Protein AF-A0A0K1PQD7-F1 (afdb_monomer_lite)

Sequence (80 aa):
MKCRGREYLRIIYGPEYTAPEHIERLRPRGLGTKRTLALREFALGLEALYRFVEREPLYRVHECVFGVLALETEPVDPRL

Radius of gyration: 17.75 Å; chains: 1; bounding box: 38×21×48 Å

Secondary structure (DSSP, 8-state):
-----HHHHHHHH-TTTTSHHHHHHHS----HHHHHHHHHHHHHHHHHHHHHHTT--HHHHHHHHHHHHHHTTS---TT-

pLDDT: mean 94.98, std 3.99, range [84.5, 98.75]

Organism: NCBI:txid1391654

Foldseek 3Di:
DDDDDPVRLCVLQNVCCVPPVNVVVVVDDDCPLVVVLVVLLVVLQVQLVVCVVVVHPPVSSVVSVVVNVVSVPDDDDPSD

InterPro domains:
  IPR032380 Polynucleotide kinase-phosphatase, ligase domain [PF16542] (1-75)

Structure (mmCIF, N/CA/C/O backbone):
data_AF-A0A0K1PQD7-F1
#
_entry.id   AF-A0A0K1PQD7-F1
#
loop_
_atom_site.group_PDB
_atom_site.id
_atom_site.type_symbol
_atom_site.label_atom_id
_atom_site.label_alt_id
_atom_site.label_comp_id
_atom_site.label_asym_id
_atom_site.label_entity_id
_atom_site.label_seq_id
_atom_site.pdbx_PDB_ins_code
_atom_site.Cartn_x
_atom_site.Cartn_y
_atom_site.Cartn_z
_atom_site.occupancy
_atom_site.B_iso_or_equiv
_atom_site.auth_seq_id
_atom_site.auth_comp_id
_atom_site.auth_asym_id
_atom_site.auth_atom_id
_atom_site.pdbx_PDB_model_num
ATOM 1 N N . MET A 1 1 ? 10.301 0.755 2.793 1.00 84.88 1 MET A N 1
ATOM 2 C CA . MET A 1 1 ? 10.865 1.158 1.479 1.00 84.88 1 MET A CA 1
ATOM 3 C C . MET A 1 1 ? 11.202 -0.099 0.694 1.00 84.88 1 MET A C 1
ATOM 5 O O . MET A 1 1 ? 11.817 -0.979 1.277 1.00 84.88 1 MET A O 1
ATOM 9 N N . LYS A 1 2 ? 10.782 -0.217 -0.575 1.00 91.88 2 LYS A N 1
ATOM 10 C CA . LYS A 1 2 ? 11.055 -1.416 -1.386 1.00 91.88 2 LYS A CA 1
ATOM 11 C C . LYS A 1 2 ? 12.233 -1.206 -2.335 1.00 91.88 2 LYS A C 1
ATOM 13 O O . LYS A 1 2 ? 12.236 -0.253 -3.114 1.00 91.88 2 LYS A O 1
ATOM 18 N N . CYS A 1 3 ? 13.187 -2.128 -2.298 1.00 93.75 3 CYS A N 1
ATOM 19 C CA . CYS A 1 3 ? 14.310 -2.212 -3.227 1.00 93.75 3 CYS A CA 1
ATOM 20 C C . CYS A 1 3 ? 14.209 -3.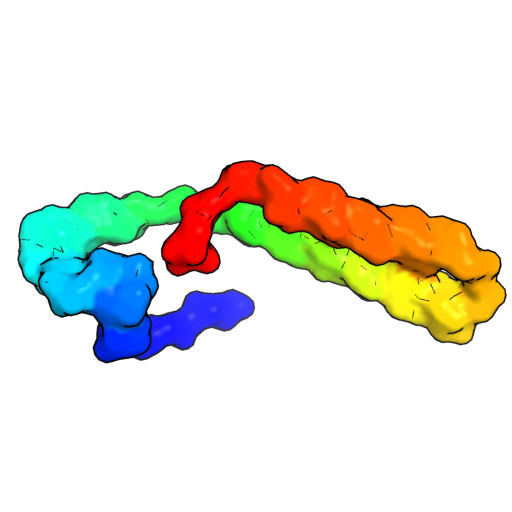564 -3.938 1.00 93.75 3 CYS A C 1
ATOM 22 O O . CYS A 1 3 ? 14.260 -4.604 -3.290 1.00 93.75 3 CYS A O 1
ATOM 24 N N . ARG A 1 4 ? 13.982 -3.549 -5.256 1.00 95.06 4 ARG A N 1
ATOM 25 C CA . ARG A 1 4 ? 13.761 -4.752 -6.074 1.00 95.06 4 ARG A CA 1
ATOM 26 C C . ARG A 1 4 ? 14.997 -5.020 -6.929 1.00 95.06 4 ARG A C 1
ATOM 28 O O . ARG A 1 4 ? 15.571 -4.076 -7.468 1.00 95.06 4 ARG A O 1
ATOM 35 N N . GLY A 1 5 ? 15.389 -6.287 -7.048 1.00 97.12 5 GLY A N 1
ATOM 36 C CA . GLY A 1 5 ? 16.543 -6.696 -7.851 1.00 97.12 5 GLY A CA 1
ATOM 37 C C . GLY A 1 5 ? 16.344 -6.455 -9.351 1.00 97.12 5 GLY A C 1
ATOM 38 O O . GLY A 1 5 ? 15.214 -6.398 -9.833 1.00 97.12 5 GLY A O 1
ATOM 39 N N . ARG A 1 6 ? 17.452 -6.345 -10.093 1.00 96.19 6 ARG A N 1
ATOM 40 C CA . ARG A 1 6 ? 17.457 -6.067 -11.540 1.00 96.19 6 ARG A CA 1
ATOM 41 C C . ARG A 1 6 ? 16.630 -7.082 -12.339 1.00 96.19 6 ARG A C 1
ATOM 43 O O . ARG A 1 6 ? 15.722 -6.701 -13.064 1.00 96.19 6 ARG A O 1
ATOM 50 N N . GLU A 1 7 ? 16.881 -8.374 -12.147 1.00 97.31 7 GLU A N 1
ATOM 51 C CA . GLU A 1 7 ? 16.161 -9.418 -12.890 1.00 97.31 7 GLU A CA 1
ATOM 52 C C . GLU A 1 7 ? 14.675 -9.492 -12.503 1.00 97.31 7 GLU A C 1
ATOM 54 O O . GLU A 1 7 ? 13.821 -9.655 -13.368 1.00 97.31 7 GLU A O 1
ATOM 59 N N . TYR A 1 8 ? 14.334 -9.232 -11.235 1.00 97.50 8 TYR A N 1
ATOM 60 C CA . TYR A 1 8 ? 12.936 -9.133 -10.800 1.00 97.50 8 TYR A CA 1
ATOM 61 C C . TYR A 1 8 ? 12.192 -7.989 -11.502 1.00 97.50 8 TYR A C 1
ATOM 63 O O . TYR A 1 8 ? 11.028 -8.120 -11.870 1.00 97.50 8 TYR A O 1
ATOM 71 N N . LEU A 1 9 ? 12.858 -6.852 -11.719 1.00 96.69 9 LEU A N 1
ATOM 72 C CA . LEU A 1 9 ? 12.245 -5.701 -12.375 1.00 96.69 9 LEU A CA 1
ATOM 73 C C . LEU A 1 9 ? 11.900 -5.947 -13.849 1.00 96.69 9 LEU A C 1
ATOM 75 O O . LEU A 1 9 ? 11.041 -5.229 -14.356 1.00 96.69 9 LEU A O 1
ATOM 79 N N . ARG A 1 10 ? 12.452 -6.980 -14.506 1.00 96.75 10 ARG A N 1
ATOM 80 C CA . ARG A 1 10 ? 12.007 -7.389 -15.852 1.00 96.75 10 ARG A CA 1
ATOM 81 C C . ARG A 1 10 ? 10.550 -7.843 -15.870 1.00 96.75 10 ARG A C 1
ATOM 83 O O . ARG A 1 10 ? 9.849 -7.581 -16.838 1.00 96.75 10 ARG A O 1
ATOM 90 N N . ILE A 1 11 ? 10.078 -8.452 -14.781 1.00 96.62 11 ILE A N 1
ATOM 91 C CA . ILE A 1 11 ? 8.676 -8.875 -14.633 1.00 96.62 11 ILE A CA 1
ATOM 92 C C . ILE A 1 11 ? 7.746 -7.650 -14.601 1.00 96.62 11 ILE A C 1
ATOM 94 O O . ILE A 1 11 ? 6.619 -7.711 -15.075 1.00 96.62 11 ILE A O 1
ATOM 98 N N . ILE A 1 12 ? 8.225 -6.522 -14.064 1.00 95.69 12 ILE A N 1
ATOM 99 C CA . ILE A 1 12 ? 7.422 -5.309 -13.844 1.00 95.69 12 ILE A CA 1
ATOM 100 C C . ILE A 1 12 ? 7.516 -4.323 -15.015 1.00 95.69 12 ILE A C 1
ATOM 102 O O . ILE A 1 12 ? 6.523 -3.706 -15.388 1.00 95.69 12 ILE A O 1
ATOM 106 N N . TYR A 1 13 ? 8.717 -4.128 -15.562 1.00 94.88 13 TYR A N 1
ATOM 107 C CA . TYR A 1 13 ? 9.002 -3.112 -16.581 1.00 94.88 13 TYR A CA 1
ATOM 108 C C . TYR A 1 13 ? 9.207 -3.692 -17.989 1.00 94.88 13 TYR A C 1
ATOM 110 O O . TYR A 1 13 ? 9.391 -2.922 -18.930 1.00 94.88 13 TYR A O 1
ATOM 118 N N . GLY A 1 14 ? 9.157 -5.018 -18.139 1.00 95.44 14 GLY A N 1
ATOM 119 C CA . GLY A 1 14 ? 9.381 -5.735 -19.393 1.00 95.44 14 GLY A CA 1
ATOM 120 C C . GLY A 1 14 ? 10.807 -6.296 -19.530 1.00 95.44 14 GLY A C 1
ATOM 121 O O . GLY A 1 14 ? 11.737 -5.806 -18.878 1.00 95.44 14 GLY A O 1
ATOM 122 N N . PRO A 1 15 ? 11.007 -7.324 -20.376 1.00 96.50 15 PRO A N 1
ATOM 123 C CA . PRO A 1 15 ? 12.294 -8.003 -20.521 1.00 96.50 15 PRO A CA 1
ATOM 124 C C . PRO A 1 15 ? 13.418 -7.074 -20.993 1.00 96.50 15 PRO A C 1
ATOM 126 O O . PRO A 1 15 ? 14.541 -7.194 -20.507 1.00 96.50 15 PRO A O 1
ATOM 129 N N . GLU A 1 16 ? 13.128 -6.090 -21.843 1.00 96.31 16 GLU A N 1
ATOM 130 C CA . GLU A 1 16 ? 14.111 -5.166 -22.421 1.00 96.31 16 GLU A CA 1
ATOM 131 C C . GLU A 1 16 ? 14.271 -3.864 -21.618 1.00 96.31 16 GLU A C 1
ATOM 133 O O . GLU A 1 16 ? 14.881 -2.915 -22.110 1.00 96.31 16 GLU A O 1
ATOM 138 N N . TYR A 1 17 ? 13.747 -3.763 -20.388 1.00 95.62 17 TYR A N 1
ATOM 139 C CA . TYR A 1 17 ? 13.734 -2.486 -19.651 1.00 95.62 17 TYR A CA 1
ATOM 140 C C . TYR A 1 17 ? 15.132 -1.899 -19.377 1.00 95.62 17 TYR A C 1
ATOM 142 O O . TYR A 1 17 ? 15.265 -0.712 -19.087 1.00 95.62 17 TYR A O 1
ATOM 150 N N . THR A 1 18 ? 16.176 -2.731 -19.455 1.00 96.31 18 THR A N 1
ATOM 151 C CA . THR A 1 18 ? 17.575 -2.329 -19.266 1.00 96.31 18 THR A CA 1
ATOM 152 C C . THR A 1 18 ? 18.243 -1.787 -20.528 1.00 96.31 18 THR A C 1
ATOM 154 O O . THR A 1 18 ? 19.398 -1.377 -20.439 1.00 96.31 18 THR A O 1
ATOM 157 N N . ALA A 1 19 ? 17.579 -1.827 -21.689 1.00 96.19 19 ALA A N 1
ATOM 158 C CA . ALA A 1 19 ? 18.094 -1.208 -22.908 1.00 96.19 19 ALA A CA 1
ATOM 159 C C . ALA A 1 19 ? 18.273 0.311 -22.686 1.00 96.19 19 ALA A C 1
ATOM 161 O O . ALA A 1 19 ? 17.430 0.904 -22.001 1.00 96.19 19 ALA A O 1
ATOM 162 N N . PRO A 1 20 ? 19.340 0.949 -23.205 1.00 94.19 20 PRO A N 1
ATOM 163 C CA . PRO A 1 20 ? 19.626 2.368 -22.967 1.00 94.19 20 PRO A CA 1
ATOM 164 C C . PRO A 1 20 ? 18.427 3.290 -23.236 1.00 94.19 20 PRO A C 1
ATOM 166 O O . PRO A 1 20 ? 18.085 4.133 -22.410 1.00 94.19 20 PRO A O 1
ATOM 169 N N . GLU A 1 21 ? 17.714 3.062 -24.334 1.00 93.31 21 GLU A N 1
ATOM 170 C CA . GLU A 1 21 ? 16.515 3.801 -24.728 1.00 93.31 21 GLU A CA 1
ATOM 171 C C . GLU A 1 21 ? 15.335 3.627 -23.754 1.00 93.31 21 GLU A C 1
ATOM 173 O O . GLU A 1 21 ? 14.505 4.525 -23.597 1.00 93.31 21 GLU A O 1
ATOM 178 N N . HIS A 1 22 ? 15.252 2.486 -23.064 1.00 93.81 22 HIS A N 1
ATOM 179 C CA . HIS A 1 22 ? 14.178 2.175 -22.126 1.00 93.81 22 HIS A CA 1
ATOM 180 C C . HIS A 1 22 ? 14.489 2.627 -20.705 1.00 93.81 22 HIS A C 1
ATOM 182 O O . HIS A 1 22 ? 13.601 3.130 -20.018 1.00 93.81 22 HIS A O 1
ATOM 188 N N . ILE A 1 23 ? 15.726 2.454 -20.247 1.00 93.50 23 ILE A N 1
ATOM 189 C CA . ILE A 1 23 ? 16.080 2.778 -18.869 1.00 93.50 23 ILE A CA 1
ATOM 190 C C . ILE A 1 23 ? 16.099 4.291 -18.644 1.00 93.50 23 ILE A C 1
ATOM 192 O O . ILE A 1 23 ? 15.590 4.747 -17.621 1.00 93.50 23 ILE A O 1
ATOM 196 N N . GLU A 1 24 ? 16.585 5.075 -19.612 1.00 93.38 24 GLU A N 1
ATOM 197 C CA . GLU A 1 24 ? 16.644 6.538 -19.500 1.00 93.38 24 GLU A CA 1
ATOM 198 C C . GLU A 1 24 ? 15.248 7.159 -19.347 1.00 93.38 24 GLU A C 1
ATOM 200 O O . GLU A 1 24 ? 15.041 8.001 -18.473 1.00 93.38 24 GLU A O 1
ATOM 205 N N . ARG A 1 25 ? 14.244 6.660 -20.084 1.00 91.12 25 ARG A N 1
ATOM 206 C CA . ARG A 1 25 ? 12.844 7.106 -19.935 1.00 91.12 25 ARG A CA 1
ATOM 207 C C . ARG A 1 25 ? 12.165 6.632 -18.641 1.00 91.12 25 ARG A C 1
ATOM 209 O O . ARG A 1 25 ? 11.177 7.230 -18.231 1.00 91.12 25 ARG A O 1
ATOM 216 N N . LEU A 1 26 ? 12.653 5.561 -18.004 1.00 91.50 26 LEU A N 1
ATOM 217 C CA . LEU A 1 26 ? 12.071 4.986 -16.778 1.00 91.50 26 LEU A CA 1
ATOM 218 C C . LEU A 1 26 ? 12.686 5.544 -15.483 1.00 91.50 26 LEU A C 1
ATOM 220 O O . LEU A 1 26 ? 12.076 5.414 -14.418 1.00 91.50 26 LEU A O 1
ATOM 224 N N . ARG A 1 27 ? 13.884 6.148 -15.546 1.00 88.31 27 ARG A N 1
ATOM 225 C CA . ARG A 1 27 ? 14.534 6.813 -14.400 1.00 88.31 27 ARG A CA 1
ATOM 226 C C . ARG A 1 27 ? 13.662 7.904 -13.761 1.00 88.31 27 ARG A C 1
ATOM 228 O O . ARG A 1 27 ? 13.528 7.873 -12.532 1.00 88.31 27 ARG A O 1
ATOM 235 N N . PRO A 1 28 ? 13.078 8.861 -14.514 1.00 88.44 28 PRO A N 1
ATOM 236 C CA . PRO A 1 28 ? 12.190 9.850 -13.920 1.00 88.44 28 PRO A CA 1
ATOM 237 C C . PRO A 1 28 ? 10.880 9.170 -13.515 1.00 88.44 28 PRO A C 1
ATOM 239 O O . PRO A 1 28 ? 10.068 8.789 -14.353 1.00 88.44 28 PRO A O 1
ATOM 242 N N . ARG A 1 29 ? 10.666 9.001 -12.207 1.00 86.25 29 ARG A N 1
ATOM 243 C CA . ARG A 1 29 ? 9.441 8.393 -11.672 1.00 86.25 29 ARG A CA 1
ATOM 244 C C . ARG A 1 29 ? 8.897 9.168 -10.477 1.00 86.25 29 ARG A C 1
ATOM 246 O O . ARG A 1 29 ? 9.633 9.505 -9.548 1.00 86.25 29 ARG A O 1
ATOM 253 N N . GLY A 1 30 ? 7.592 9.422 -10.487 1.00 85.06 30 GLY A N 1
ATOM 254 C CA . GLY A 1 30 ? 6.892 10.151 -9.431 1.00 85.06 30 GLY A CA 1
ATOM 255 C C . GLY A 1 30 ? 6.614 9.272 -8.213 1.00 85.06 30 GLY A C 1
ATOM 256 O O . GLY A 1 30 ? 5.599 8.591 -8.158 1.00 85.06 30 GLY A O 1
ATOM 257 N N . LEU A 1 31 ? 7.500 9.291 -7.213 1.00 88.62 31 LEU A N 1
ATOM 258 C CA . LEU A 1 31 ? 7.318 8.518 -5.972 1.00 88.62 31 LEU A CA 1
ATOM 259 C C . LEU A 1 31 ? 6.452 9.216 -4.914 1.00 88.62 31 LEU A C 1
ATOM 261 O O . LEU A 1 31 ? 6.069 8.576 -3.937 1.00 88.62 31 LEU A O 1
ATOM 265 N N . GLY A 1 32 ? 6.184 10.516 -5.073 1.00 91.12 32 GLY A N 1
ATOM 266 C CA . GLY A 1 32 ? 5.512 11.340 -4.063 1.00 91.12 32 GLY A CA 1
ATOM 267 C C . GLY A 1 32 ? 4.127 10.811 -3.701 1.00 91.12 32 GLY A C 1
ATOM 268 O O . GLY A 1 32 ? 3.885 10.486 -2.543 1.00 91.12 32 GLY A O 1
ATOM 269 N N . THR A 1 33 ? 3.259 10.630 -4.698 1.00 90.12 33 THR A N 1
ATOM 270 C CA . THR A 1 33 ? 1.876 10.173 -4.494 1.00 90.12 33 THR A CA 1
ATOM 271 C C . THR A 1 33 ? 1.812 8.825 -3.780 1.00 90.12 33 THR A C 1
ATOM 273 O O . THR A 1 33 ? 1.131 8.707 -2.765 1.00 90.12 33 THR A O 1
ATOM 276 N N . LYS A 1 34 ? 2.590 7.826 -4.229 1.00 91.31 34 LYS A N 1
ATOM 277 C CA . LYS A 1 34 ? 2.591 6.498 -3.590 1.00 91.31 34 LYS A CA 1
ATOM 278 C C . LYS A 1 34 ? 3.140 6.540 -2.161 1.00 91.31 34 LYS A C 1
ATOM 280 O O . LYS A 1 34 ? 2.664 5.794 -1.315 1.00 91.31 34 LYS A O 1
ATOM 285 N N . ARG A 1 35 ? 4.109 7.418 -1.862 1.00 94.00 35 ARG A N 1
ATOM 286 C CA . ARG A 1 35 ? 4.599 7.622 -0.484 1.00 94.00 35 ARG A CA 1
ATOM 287 C C . ARG A 1 35 ? 3.525 8.238 0.409 1.00 94.00 35 ARG A C 1
ATOM 289 O O . ARG A 1 35 ? 3.335 7.757 1.519 1.00 94.00 35 ARG A O 1
ATOM 296 N N . THR A 1 36 ? 2.828 9.267 -0.066 1.00 95.25 36 THR A N 1
ATOM 297 C CA . THR A 1 36 ? 1.753 9.913 0.697 1.00 95.25 36 THR A CA 1
ATOM 298 C C . THR A 1 36 ? 0.596 8.954 0.962 1.00 95.25 36 THR A C 1
ATOM 300 O O . THR A 1 36 ? 0.119 8.894 2.092 1.00 95.25 36 THR A O 1
ATOM 303 N N . LEU A 1 37 ? 0.175 8.174 -0.039 1.00 95.25 37 LEU A N 1
ATOM 304 C CA . LEU A 1 37 ? -0.863 7.152 0.134 1.00 95.25 37 LEU A CA 1
ATOM 305 C C . LEU A 1 37 ? -0.442 6.096 1.155 1.00 95.25 37 LEU A C 1
ATOM 307 O O . LEU A 1 37 ? -1.149 5.905 2.138 1.00 95.25 37 LEU A O 1
ATOM 311 N N . ALA A 1 38 ? 0.770 5.546 1.024 1.00 95.75 38 ALA A N 1
ATOM 312 C CA . ALA A 1 38 ? 1.287 4.557 1.968 1.00 95.75 38 ALA A CA 1
ATOM 313 C C . ALA A 1 38 ? 1.330 5.075 3.418 1.00 95.75 38 ALA A C 1
ATOM 315 O O . ALA A 1 38 ? 1.067 4.319 4.347 1.00 95.75 38 ALA A O 1
ATOM 316 N N . LEU A 1 39 ? 1.649 6.358 3.637 1.00 97.25 39 LEU A N 1
ATOM 317 C CA . LEU A 1 39 ? 1.627 6.958 4.978 1.00 97.25 39 LEU A CA 1
ATOM 318 C C . LEU A 1 39 ? 0.206 7.062 5.546 1.00 97.25 39 LEU A C 1
ATOM 320 O O . LEU A 1 39 ? -0.000 6.783 6.726 1.00 97.25 39 LEU A O 1
ATOM 324 N N . ARG A 1 40 ? -0.770 7.454 4.719 1.00 97.75 40 ARG A N 1
ATOM 325 C CA . ARG A 1 40 ? -2.177 7.579 5.129 1.00 97.75 40 ARG A CA 1
ATOM 326 C C . ARG A 1 40 ? -2.799 6.211 5.411 1.00 97.75 40 ARG A C 1
ATOM 328 O O . ARG A 1 40 ? -3.427 6.042 6.450 1.00 97.75 40 ARG A O 1
ATOM 335 N N . GLU A 1 41 ? -2.572 5.241 4.529 1.00 98.06 41 GLU A N 1
ATOM 336 C CA . GLU A 1 41 ? -2.989 3.845 4.708 1.00 98.06 41 GLU A CA 1
ATOM 337 C C . GLU A 1 41 ? -2.385 3.250 5.984 1.00 98.06 41 GLU A C 1
ATOM 339 O O . GLU A 1 41 ? -3.099 2.654 6.787 1.00 98.06 41 GLU A O 1
ATOM 344 N N . PHE A 1 42 ? -1.084 3.463 6.217 1.00 98.06 42 PHE A N 1
ATOM 345 C CA . PHE A 1 42 ? -0.402 2.979 7.417 1.00 98.06 42 PHE A CA 1
ATOM 346 C C . PHE A 1 42 ? -0.993 3.568 8.702 1.00 98.06 42 PHE A C 1
ATOM 348 O O . PHE A 1 42 ? -1.246 2.827 9.650 1.00 98.06 42 PHE A O 1
ATOM 355 N N . ALA A 1 43 ? -1.252 4.879 8.731 1.00 98.50 43 ALA A N 1
ATOM 356 C CA . ALA A 1 43 ? -1.860 5.534 9.887 1.00 98.50 43 ALA A CA 1
ATOM 357 C C . ALA A 1 43 ? -3.268 4.989 10.181 1.00 98.50 43 ALA A C 1
ATOM 359 O O . ALA A 1 43 ? -3.571 4.671 11.329 1.00 98.50 43 ALA A O 1
ATOM 360 N N . LEU A 1 44 ? -4.104 4.816 9.150 1.00 98.56 44 LEU A N 1
ATOM 361 C CA . LEU A 1 44 ? -5.434 4.216 9.299 1.00 98.56 44 LEU A CA 1
ATOM 362 C C . LEU A 1 44 ? -5.359 2.758 9.768 1.00 98.56 44 LEU A C 1
ATOM 364 O O . LEU A 1 44 ? -6.143 2.350 10.620 1.00 98.56 44 LEU A O 1
ATOM 368 N N . GLY A 1 45 ? -4.407 1.978 9.252 1.00 98.50 45 GLY A N 1
ATOM 369 C CA . GLY A 1 45 ? -4.191 0.597 9.678 1.00 98.50 45 GLY A CA 1
ATOM 370 C C . GLY A 1 45 ? -3.782 0.491 11.149 1.00 98.50 45 GLY A C 1
ATOM 371 O O . GLY A 1 45 ? -4.326 -0.340 11.874 1.00 98.50 45 GLY A O 1
ATOM 372 N N . LEU A 1 46 ? -2.869 1.353 11.608 1.00 98.62 46 LEU A N 1
ATOM 373 C CA . LEU A 1 46 ? -2.490 1.418 13.022 1.00 98.62 46 LEU A CA 1
ATOM 374 C C . LEU A 1 46 ? -3.677 1.795 13.910 1.00 98.62 46 LEU A C 1
ATOM 376 O O . LEU A 1 46 ? -3.920 1.126 14.909 1.00 98.62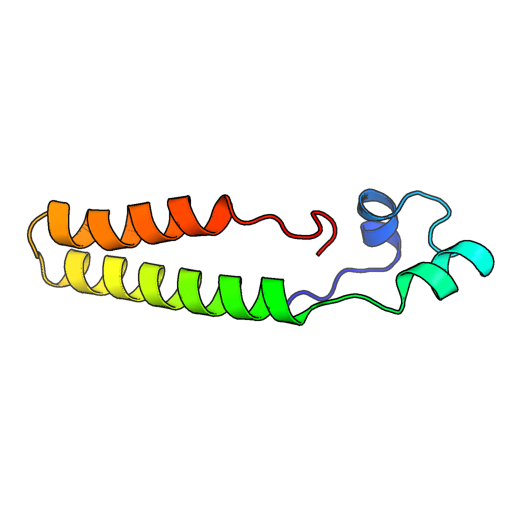 46 LEU A O 1
ATOM 380 N N . GLU A 1 47 ? -4.438 2.819 13.529 1.00 98.75 47 GLU A N 1
ATOM 381 C CA . GLU A 1 47 ? -5.615 3.259 14.281 1.00 98.75 47 GLU A CA 1
ATOM 382 C C . GLU A 1 47 ? -6.677 2.151 14.379 1.00 98.75 47 GLU A C 1
ATOM 384 O O . GLU A 1 47 ? -7.211 1.895 15.457 1.00 98.75 47 GLU A O 1
ATOM 389 N N . ALA A 1 48 ? -6.938 1.428 13.284 1.00 98.75 48 ALA A N 1
ATOM 390 C CA . ALA A 1 48 ? -7.853 0.287 13.292 1.00 98.75 48 ALA A CA 1
ATOM 391 C C . ALA A 1 48 ? -7.423 -0.784 14.311 1.00 98.75 48 ALA A C 1
ATOM 393 O O . ALA A 1 48 ? -8.260 -1.316 15.043 1.00 98.75 48 ALA A O 1
ATOM 394 N N . LEU A 1 49 ? -6.119 -1.085 14.373 1.00 98.75 49 LEU A N 1
ATOM 395 C CA . LEU A 1 49 ? -5.563 -2.044 15.328 1.00 98.75 49 LEU A CA 1
ATOM 396 C C . LEU A 1 49 ? -5.690 -1.550 16.771 1.00 98.75 49 LEU A C 1
ATOM 398 O O . LEU A 1 49 ? -6.094 -2.335 17.628 1.00 98.75 49 LEU A O 1
ATOM 402 N N . TYR A 1 50 ? -5.393 -0.276 17.042 1.00 98.75 50 TYR A N 1
ATOM 403 C CA . TYR A 1 50 ? -5.549 0.304 18.379 1.00 98.75 50 TYR A CA 1
ATOM 404 C C . TYR A 1 50 ? -6.991 0.191 18.871 1.00 98.75 50 TYR A C 1
ATOM 406 O O . TYR A 1 50 ? -7.236 -0.410 19.917 1.00 98.75 50 TYR A O 1
ATOM 414 N N . ARG A 1 51 ? -7.956 0.642 18.065 1.00 98.69 51 ARG A N 1
ATOM 415 C CA . ARG A 1 51 ? -9.385 0.583 18.406 1.00 98.69 51 ARG A CA 1
ATOM 416 C C . ARG A 1 51 ? -9.882 -0.837 18.626 1.00 98.69 51 ARG A C 1
ATOM 418 O O . ARG A 1 51 ? -10.687 -1.088 19.521 1.00 98.69 51 ARG A O 1
ATOM 425 N N . PHE A 1 52 ? -9.390 -1.783 17.829 1.00 98.75 52 PHE A N 1
ATOM 426 C CA . PHE A 1 52 ? -9.720 -3.192 18.004 1.00 98.75 52 PHE A CA 1
ATOM 427 C C . PHE A 1 52 ? -9.197 -3.738 19.340 1.00 98.75 52 PHE A C 1
ATOM 429 O O . PHE A 1 52 ? -9.942 -4.393 20.071 1.00 98.75 52 PHE A O 1
ATOM 436 N N . VAL A 1 53 ? -7.938 -3.449 19.685 1.00 98.75 53 VAL A N 1
ATOM 437 C CA . VAL A 1 53 ? -7.316 -3.894 20.943 1.00 98.75 53 VAL A CA 1
ATOM 438 C C . VAL A 1 53 ? -7.989 -3.254 22.164 1.00 98.75 53 VAL A C 1
ATOM 440 O O . VAL A 1 53 ? -8.192 -3.935 23.170 1.00 98.75 53 VAL A O 1
ATOM 443 N N . GLU A 1 54 ? -8.410 -1.993 22.062 1.00 98.62 54 GLU A N 1
ATOM 444 C CA . GLU A 1 54 ? -9.152 -1.269 23.106 1.00 98.62 54 GLU A CA 1
ATOM 445 C C . GLU A 1 54 ? -10.630 -1.678 23.216 1.00 98.62 54 GLU A C 1
ATOM 447 O O . GLU A 1 54 ? -11.338 -1.220 24.114 1.00 98.62 54 GLU A O 1
ATOM 452 N N . ARG A 1 55 ? -11.090 -2.604 22.362 1.00 98.44 55 ARG A N 1
ATOM 453 C CA . ARG A 1 55 ? -12.472 -3.106 22.316 1.00 98.44 55 ARG A CA 1
ATOM 454 C C . ARG A 1 55 ? -13.500 -2.014 22.014 1.00 98.44 55 ARG A C 1
ATOM 456 O O . ARG A 1 55 ? -14.633 -2.079 22.498 1.00 98.44 55 ARG A O 1
ATOM 463 N N . GLU A 1 56 ? -13.131 -1.035 21.191 1.00 98.69 56 GLU A N 1
ATOM 464 C CA . GLU A 1 56 ? -14.104 -0.098 20.637 1.00 98.69 56 GLU A CA 1
ATOM 465 C C . GLU A 1 56 ? -15.164 -0.833 19.788 1.00 98.69 56 GLU A C 1
ATOM 467 O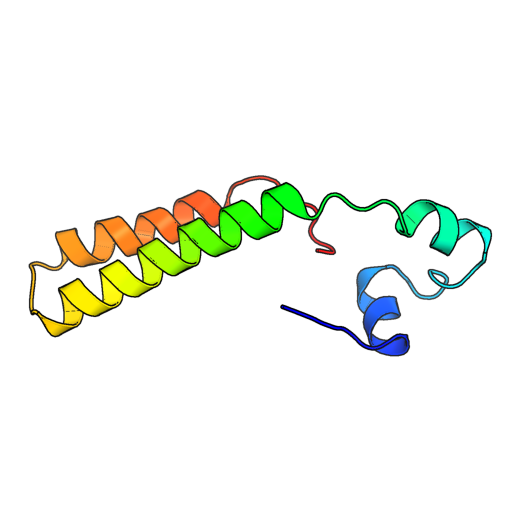 O . GLU A 1 56 ? -14.912 -1.922 19.257 1.00 98.69 56 GLU A O 1
ATOM 472 N N . PRO A 1 57 ? -16.365 -0.247 19.617 1.00 98.69 57 PRO A N 1
ATOM 473 C CA . PRO A 1 57 ? -17.388 -0.803 18.741 1.00 98.69 57 PRO A CA 1
ATOM 474 C C . PRO A 1 57 ? -16.876 -1.055 17.317 1.00 98.69 57 PRO A C 1
ATOM 476 O O . PRO A 1 57 ? -16.144 -0.247 16.749 1.00 98.69 57 PRO A O 1
ATOM 479 N N . LEU A 1 58 ? -17.346 -2.133 16.683 1.00 98.50 58 LEU A N 1
ATOM 480 C CA . LEU A 1 58 ? -16.838 -2.581 15.380 1.00 98.50 58 LEU A CA 1
ATOM 481 C C . LEU A 1 58 ? -16.889 -1.504 14.282 1.00 98.50 58 LEU A C 1
ATOM 483 O O . LEU A 1 58 ? -15.996 -1.442 13.443 1.00 98.50 58 LEU A O 1
ATOM 487 N N . TYR A 1 59 ? -17.897 -0.627 14.291 1.00 98.44 59 TYR A N 1
ATOM 488 C CA . TYR A 1 59 ? -18.000 0.450 13.301 1.00 98.44 59 TYR A CA 1
ATOM 489 C C . TYR A 1 59 ? -16.832 1.451 13.388 1.00 98.44 59 TYR A C 1
ATOM 491 O O . TYR A 1 59 ? -16.438 2.001 12.363 1.00 98.44 59 TYR A O 1
ATOM 499 N N . ARG A 1 60 ? -16.239 1.640 14.577 1.00 98.50 60 ARG A N 1
ATOM 500 C CA . ARG A 1 60 ? -15.057 2.489 14.803 1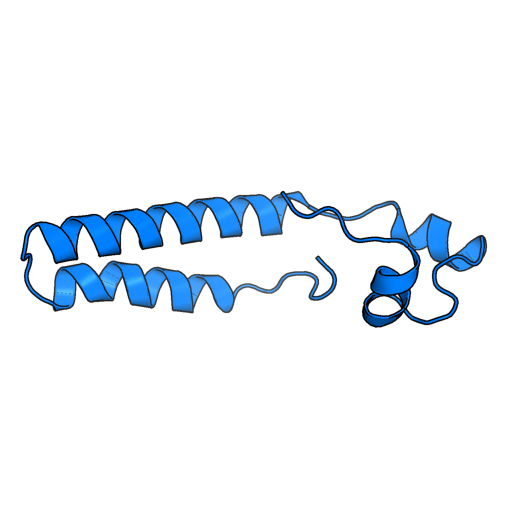.00 98.50 60 ARG A CA 1
ATOM 501 C C . ARG A 1 60 ? -13.767 1.857 14.301 1.00 98.50 60 ARG A C 1
ATOM 503 O O . ARG A 1 60 ? -12.832 2.559 13.934 1.00 98.50 60 ARG A O 1
ATOM 510 N N . VAL A 1 61 ? -13.702 0.531 14.277 1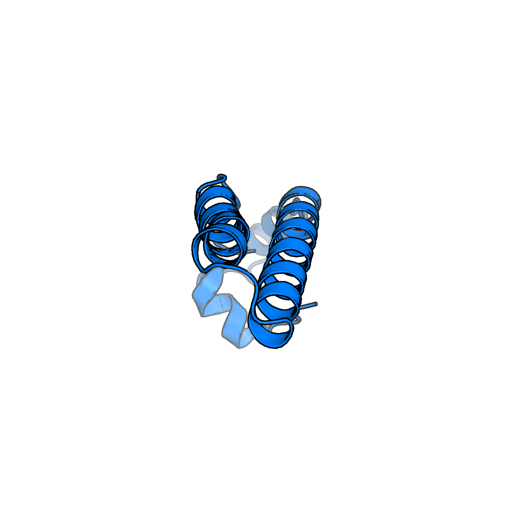.00 98.75 61 VAL A N 1
ATOM 511 C CA . VAL A 1 61 ? -12.598 -0.199 13.643 1.00 98.75 61 VAL A CA 1
ATOM 512 C C . VAL A 1 61 ? -12.770 -0.153 12.125 1.00 98.75 61 VAL A C 1
ATOM 514 O O . VAL A 1 61 ? -11.841 0.170 11.385 1.00 98.75 61 VAL A O 1
ATOM 517 N N . HIS A 1 62 ? -13.986 -0.427 11.649 1.00 98.56 62 HIS A N 1
ATOM 518 C CA . HIS A 1 62 ? -14.292 -0.485 10.225 1.00 98.56 62 HIS A CA 1
ATOM 519 C C . HIS A 1 62 ? -14.204 0.862 9.512 1.00 98.56 62 HIS A C 1
ATOM 521 O O . HIS A 1 62 ? -13.846 0.864 8.339 1.00 98.56 62 HIS A O 1
ATOM 527 N N . GLU A 1 63 ? -14.458 1.998 10.168 1.00 98.38 63 GLU A N 1
ATOM 528 C CA . GLU A 1 63 ? -14.244 3.302 9.520 1.00 98.38 63 GLU A CA 1
ATOM 529 C C . GLU A 1 63 ? -12.785 3.472 9.053 1.00 98.38 63 GLU A C 1
ATOM 531 O O . GLU A 1 63 ? -12.542 3.951 7.946 1.00 98.38 63 GLU A O 1
ATOM 536 N N . CYS A 1 64 ? -11.813 2.987 9.833 1.00 98.62 64 CYS A N 1
ATOM 537 C CA . CYS A 1 64 ? -10.399 3.015 9.468 1.00 98.62 64 CYS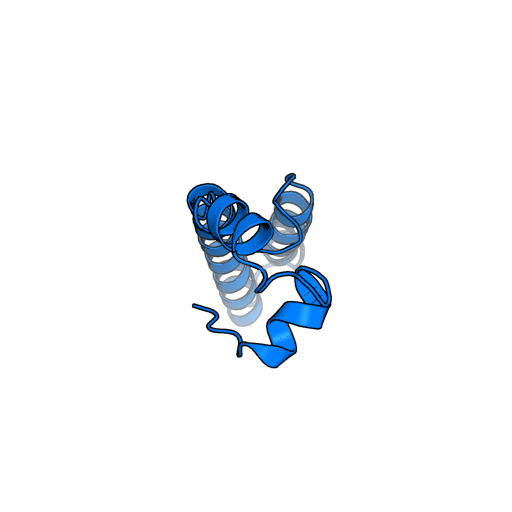 A CA 1
ATOM 538 C C . CYS A 1 64 ? -10.076 2.001 8.361 1.00 98.62 64 CYS A C 1
ATOM 540 O O . CYS A 1 64 ? -9.409 2.346 7.385 1.00 98.62 64 CYS A O 1
ATOM 542 N N . VAL A 1 65 ? -10.586 0.768 8.476 1.00 98.50 65 VAL A N 1
ATOM 543 C CA . VAL A 1 65 ? -10.373 -0.301 7.479 1.00 98.50 65 VAL A CA 1
ATOM 544 C C . VAL A 1 65 ? -10.944 0.088 6.114 1.00 98.50 65 VAL A C 1
ATOM 546 O O . VAL A 1 65 ? -10.270 -0.054 5.094 1.00 98.50 65 VAL A O 1
ATOM 549 N N . PHE A 1 66 ? -12.162 0.630 6.074 1.00 98.44 66 PHE A N 1
ATOM 550 C CA . PHE A 1 66 ? -12.759 1.112 4.831 1.00 98.44 66 PHE A CA 1
ATOM 551 C C . PHE A 1 66 ? -12.066 2.365 4.301 1.00 98.44 66 PHE A C 1
ATOM 553 O O . PHE A 1 66 ? -11.998 2.541 3.087 1.00 98.44 66 PHE A O 1
ATOM 560 N N . GLY A 1 67 ? -11.480 3.190 5.172 1.00 98.12 67 GLY A N 1
ATOM 561 C CA . GLY A 1 67 ? -10.600 4.278 4.755 1.00 98.12 67 GLY A CA 1
ATOM 562 C C . GLY A 1 67 ? -9.380 3.782 3.968 1.00 98.12 67 GLY A C 1
ATOM 563 O O . GLY A 1 67 ? -9.059 4.359 2.933 1.00 98.12 67 GLY A O 1
ATOM 564 N N . VAL A 1 68 ? -8.740 2.686 4.394 1.00 98.00 68 VAL A N 1
ATOM 565 C CA . VAL A 1 68 ? -7.642 2.056 3.630 1.00 98.00 68 VAL A CA 1
ATOM 566 C C . VAL A 1 68 ? -8.140 1.576 2.267 1.00 98.00 68 VAL A C 1
ATOM 568 O O . VAL A 1 68 ? -7.533 1.892 1.248 1.00 98.00 68 VAL A O 1
ATOM 571 N N . LEU A 1 69 ? -9.276 0.871 2.235 1.00 97.25 69 LEU A N 1
ATOM 572 C CA . LEU A 1 69 ? -9.867 0.383 0.985 1.00 97.25 69 LEU A CA 1
ATOM 573 C C . LEU A 1 69 ? -10.190 1.528 0.013 1.00 97.25 69 LEU A C 1
ATOM 575 O O . LEU A 1 69 ? -9.977 1.389 -1.188 1.00 97.25 69 LEU A O 1
ATOM 579 N N . ALA A 1 70 ? -10.675 2.660 0.524 1.00 97.12 70 ALA A N 1
ATOM 580 C CA . ALA A 1 70 ? -10.951 3.837 -0.287 1.00 97.12 70 ALA A CA 1
ATOM 581 C C . ALA A 1 70 ? -9.666 4.434 -0.886 1.00 97.12 70 ALA A C 1
ATOM 583 O O . ALA A 1 70 ? -9.655 4.783 -2.064 1.00 97.12 70 ALA A O 1
ATOM 584 N N . LEU A 1 71 ? -8.571 4.507 -0.121 1.00 96.00 71 LEU A N 1
ATOM 585 C CA . LEU A 1 71 ? -7.295 5.049 -0.608 1.00 96.00 71 LEU A CA 1
ATOM 586 C C . LEU A 1 71 ? -6.646 4.183 -1.697 1.00 96.00 71 LEU A C 1
ATOM 588 O O . LEU A 1 71 ? -6.039 4.733 -2.611 1.00 96.00 71 LEU A O 1
ATOM 592 N N . GLU A 1 72 ? -6.825 2.861 -1.660 1.00 93.75 72 GLU A N 1
ATOM 593 C CA . GLU A 1 72 ? -6.314 1.946 -2.698 1.00 93.75 72 GLU A CA 1
ATOM 594 C C . GLU A 1 72 ? -6.992 2.134 -4.070 1.00 93.75 72 GLU A C 1
ATOM 596 O O . GLU A 1 72 ? -6.498 1.640 -5.082 1.00 93.75 72 GLU A O 1
ATOM 601 N N . THR A 1 73 ? -8.106 2.874 -4.137 1.00 92.38 73 THR A N 1
ATOM 602 C CA . THR A 1 73 ? -8.749 3.224 -5.416 1.00 92.38 73 THR A CA 1
ATOM 603 C C . THR A 1 73 ? -8.100 4.419 -6.118 1.00 92.38 73 THR A C 1
ATOM 605 O O . THR A 1 73 ? -8.362 4.648 -7.301 1.00 92.38 73 THR A O 1
ATOM 608 N N . GLU A 1 74 ? -7.236 5.168 -5.425 1.00 89.06 74 GLU A N 1
ATOM 609 C CA . GLU A 1 74 ? -6.559 6.332 -5.993 1.00 89.06 74 GLU A CA 1
ATOM 610 C C . GLU A 1 74 ? -5.574 5.908 -7.095 1.00 89.06 74 GLU A C 1
ATOM 612 O O . GLU A 1 74 ? -4.721 5.037 -6.877 1.00 89.06 74 GLU A O 1
ATOM 617 N N . PRO A 1 75 ? -5.634 6.523 -8.291 1.00 89.31 75 PRO A N 1
ATOM 618 C CA . PRO A 1 75 ? -4.807 6.108 -9.409 1.00 89.31 75 PRO A CA 1
ATOM 619 C C . PRO A 1 75 ? -3.330 6.387 -9.119 1.00 89.31 75 PRO A C 1
ATOM 621 O O . PRO A 1 75 ? -2.893 7.525 -8.933 1.00 89.31 75 PRO A O 1
ATOM 624 N N . VAL A 1 76 ? -2.532 5.326 -9.145 1.00 90.75 76 VAL A N 1
ATOM 625 C CA . VAL A 1 76 ? -1.075 5.376 -9.027 1.00 90.75 76 VAL A CA 1
ATOM 626 C C . VAL A 1 76 ? -0.438 4.520 -10.107 1.00 90.75 76 VAL A C 1
ATOM 628 O O . VAL A 1 76 ? -1.049 3.584 -10.616 1.00 90.75 76 VAL A O 1
ATOM 631 N N . ASP A 1 77 ? 0.812 4.822 -10.454 1.00 88.94 77 ASP A N 1
ATOM 632 C CA . ASP A 1 77 ? 1.576 3.975 -11.368 1.00 88.94 77 ASP A CA 1
ATOM 633 C C . ASP A 1 77 ? 1.670 2.543 -10.795 1.00 88.94 77 ASP A C 1
ATOM 635 O O . ASP A 1 77 ? 2.294 2.358 -9.744 1.00 88.94 77 ASP A O 1
ATOM 639 N N . PRO A 1 78 ? 1.101 1.523 -11.468 1.00 87.12 78 PRO A N 1
ATOM 640 C CA . PRO A 1 78 ? 1.047 0.153 -10.952 1.00 87.12 78 PRO A CA 1
ATOM 641 C C . PRO A 1 78 ? 2.431 -0.508 -10.863 1.00 87.12 78 PRO A C 1
ATOM 643 O O . PRO A 1 78 ? 2.593 -1.557 -10.242 1.00 87.12 78 PRO A O 1
ATOM 646 N N . ARG A 1 79 ? 3.457 0.095 -11.476 1.00 87.56 79 ARG A N 1
ATOM 647 C CA . ARG A 1 79 ? 4.844 -0.388 -11.425 1.00 87.56 79 ARG A CA 1
ATOM 648 C C . ARG A 1 79 ? 5.540 0.027 -10.124 1.00 87.56 79 ARG A C 1
ATOM 650 O O . ARG A 1 79 ? 6.583 -0.552 -9.773 1.00 87.56 79 ARG A O 1
ATOM 657 N N . LEU A 1 80 ? 5.017 1.048 -9.436 1.00 84.50 80 LEU A N 1
ATOM 658 C CA . LEU A 1 80 ? 5.582 1.638 -8.217 1.00 84.50 80 LEU A CA 1
ATOM 659 C C . LEU A 1 80 ? 5.192 0.923 -6.941 1.00 84.50 80 LEU A C 1
ATOM 661 O O . LEU A 1 80 ? 4.448 -0.075 -6.954 1.00 84.50 80 LEU A O 1
#